Protein AF-A0A852JQB6-F1 (afdb_monomer_lite)

Organism: Spizella passerina (NCBI:txid40210)

Structure (mmCIF, N/CA/C/O backbone):
data_AF-A0A852JQB6-F1
#
_entry.id   AF-A0A852JQB6-F1
#
loop_
_atom_site.group_PDB
_atom_site.id
_atom_site.type_symbol
_atom_site.label_atom_id
_atom_site.label_alt_id
_atom_site.label_comp_id
_atom_site.label_asym_id
_atom_site.label_entity_id
_atom_site.label_seq_id
_atom_site.pdbx_PDB_ins_code
_atom_site.Cartn_x
_atom_site.Cartn_y
_atom_site.Cartn_z
_atom_site.occupancy
_atom_site.B_iso_or_equiv
_atom_site.auth_seq_id
_atom_site.auth_comp_id
_atom_site.auth_asym_id
_atom_site.auth_atom_id
_atom_site.pdbx_PDB_model_num
ATOM 1 N N . VAL A 1 1 ? 9.602 -12.070 19.063 1.00 83.56 1 VAL A N 1
ATOM 2 C CA . VAL A 1 1 ? 8.956 -11.013 18.262 1.00 83.56 1 VAL A CA 1
ATOM 3 C C . VAL A 1 1 ? 7.869 -11.712 17.483 1.00 83.56 1 VAL A C 1
ATOM 5 O O . VAL A 1 1 ? 8.178 -12.734 16.880 1.00 83.56 1 VAL A O 1
ATOM 8 N N . ASP A 1 2 ? 6.626 -11.272 17.643 1.00 96.38 2 ASP A N 1
ATOM 9 C CA . ASP A 1 2 ? 5.455 -11.843 16.977 1.00 96.38 2 ASP A CA 1
ATOM 10 C C . ASP A 1 2 ? 4.788 -10.708 16.200 1.00 96.38 2 ASP A C 1
ATOM 12 O O . ASP A 1 2 ? 4.103 -9.865 16.778 1.00 96.38 2 ASP A O 1
ATOM 16 N N . ASP A 1 3 ? 5.051 -10.657 14.895 1.00 96.69 3 ASP A N 1
ATOM 17 C CA . ASP A 1 3 ? 4.616 -9.545 14.047 1.00 96.69 3 ASP A CA 1
ATOM 18 C C . ASP A 1 3 ? 3.087 -9.474 13.925 1.00 96.69 3 ASP A C 1
ATOM 20 O O . ASP A 1 3 ? 2.536 -8.394 13.707 1.00 96.69 3 ASP A O 1
ATOM 24 N N . ALA A 1 4 ? 2.384 -10.601 14.086 1.00 97.06 4 ALA A N 1
ATOM 25 C CA . ALA A 1 4 ? 0.927 -10.625 14.045 1.00 97.06 4 ALA A CA 1
ATOM 26 C C . ALA A 1 4 ? 0.333 -9.998 15.314 1.00 97.06 4 ALA A C 1
ATOM 28 O O . ALA A 1 4 ? -0.558 -9.151 15.224 1.00 97.06 4 ALA A O 1
ATOM 29 N N . ASP A 1 5 ? 0.864 -10.365 16.484 1.00 97.88 5 ASP A N 1
ATOM 30 C CA . ASP A 1 5 ? 0.486 -9.759 17.766 1.00 97.88 5 ASP A CA 1
ATOM 31 C C . ASP A 1 5 ? 0.844 -8.259 17.801 1.00 97.88 5 ASP A C 1
ATOM 33 O O . ASP A 1 5 ? 0.035 -7.420 18.203 1.00 97.88 5 ASP A O 1
ATOM 37 N N . ASP A 1 6 ? 2.020 -7.881 17.295 1.00 98.12 6 ASP A N 1
ATOM 38 C CA . ASP A 1 6 ? 2.455 -6.481 17.242 1.00 98.12 6 ASP A CA 1
ATOM 39 C C . ASP A 1 6 ? 1.646 -5.637 16.235 1.00 98.12 6 ASP A C 1
ATOM 41 O O . ASP A 1 6 ? 1.358 -4.457 16.490 1.00 98.12 6 ASP A O 1
ATOM 45 N N . PHE A 1 7 ? 1.187 -6.230 15.129 1.00 97.31 7 PHE A N 1
ATOM 46 C CA . PHE A 1 7 ? 0.258 -5.577 14.207 1.00 97.31 7 PHE A CA 1
ATOM 47 C C . PHE A 1 7 ? -1.107 -5.322 14.860 1.00 97.31 7 PHE A C 1
ATOM 49 O O . PHE A 1 7 ? -1.650 -4.219 14.742 1.00 97.31 7 PHE A O 1
ATOM 56 N N . GLU A 1 8 ? -1.644 -6.288 15.607 1.00 97.88 8 GLU A N 1
ATOM 57 C CA . GLU A 1 8 ? -2.925 -6.115 16.298 1.00 97.88 8 GLU A CA 1
ATOM 58 C C . GLU A 1 8 ? -2.827 -5.078 17.426 1.00 97.88 8 GLU A C 1
ATOM 60 O O . GLU A 1 8 ? -3.693 -4.206 17.538 1.00 97.88 8 GLU A O 1
ATOM 65 N N . LYS A 1 9 ? -1.723 -5.056 18.186 1.00 98.12 9 LYS A N 1
ATOM 66 C CA . LYS A 1 9 ? -1.435 -3.967 19.139 1.00 98.12 9 LYS A CA 1
ATOM 67 C C . LYS A 1 9 ? -1.409 -2.604 18.452 1.00 98.12 9 LYS A C 1
ATOM 69 O O . LYS A 1 9 ? -1.934 -1.632 18.995 1.00 98.12 9 LYS A O 1
ATOM 74 N N . THR A 1 10 ? -0.835 -2.523 17.253 1.00 98.00 10 THR A N 1
ATOM 75 C CA . THR A 1 10 ? -0.786 -1.283 16.467 1.00 98.00 10 THR A CA 1
ATOM 76 C C . THR A 1 10 ? -2.188 -0.834 16.042 1.00 98.00 10 THR A C 1
ATOM 78 O O . THR A 1 10 ? -2.543 0.330 16.240 1.00 98.00 10 THR A O 1
ATOM 81 N N . ARG A 1 11 ? -3.027 -1.744 15.526 1.00 98.12 11 ARG A N 1
ATOM 82 C CA . ARG A 1 11 ? -4.441 -1.464 15.195 1.00 98.12 11 ARG A CA 1
ATOM 83 C C . ARG A 1 11 ? -5.241 -1.022 16.416 1.00 98.12 11 ARG A C 1
ATOM 85 O O . ARG A 1 11 ? -6.020 -0.066 16.349 1.00 98.12 11 ARG A O 1
ATOM 92 N N . HIS A 1 12 ? -5.022 -1.683 17.548 1.00 98.06 12 HIS A N 1
ATOM 93 C CA . HIS A 1 12 ? -5.656 -1.324 18.807 1.00 98.06 12 HIS A CA 1
ATOM 94 C C . HIS A 1 12 ? -5.253 0.087 19.251 1.00 98.06 12 HIS A C 1
ATOM 96 O O . HIS A 1 12 ? -6.121 0.912 19.533 1.00 98.06 12 HIS A O 1
ATOM 102 N N . ALA A 1 13 ? -3.958 0.413 19.224 1.00 98.50 13 ALA A N 1
ATOM 103 C CA . ALA A 1 13 ? -3.457 1.743 19.563 1.00 98.50 13 ALA A CA 1
ATOM 104 C C . ALA A 1 13 ? -4.029 2.837 18.643 1.00 98.50 13 ALA A C 1
ATOM 106 O O . ALA A 1 13 ? -4.481 3.873 19.129 1.00 98.50 13 ALA A O 1
ATOM 107 N N . LEU A 1 14 ? -4.087 2.599 17.327 1.00 98.31 14 LEU A N 1
ATOM 108 C CA . LEU A 1 14 ? -4.715 3.520 16.370 1.00 98.31 14 LEU A CA 1
ATOM 109 C C . LEU A 1 14 ? -6.195 3.760 16.694 1.00 98.31 14 LEU A C 1
ATOM 111 O O . LEU A 1 14 ? -6.666 4.898 16.654 1.00 98.31 14 LEU A O 1
ATOM 115 N N . THR A 1 15 ? -6.916 2.701 17.061 1.00 97.94 15 THR A N 1
ATOM 116 C CA . THR A 1 15 ? -8.329 2.779 17.453 1.00 97.94 15 THR A CA 1
ATOM 117 C C . THR A 1 15 ? -8.509 3.584 18.740 1.0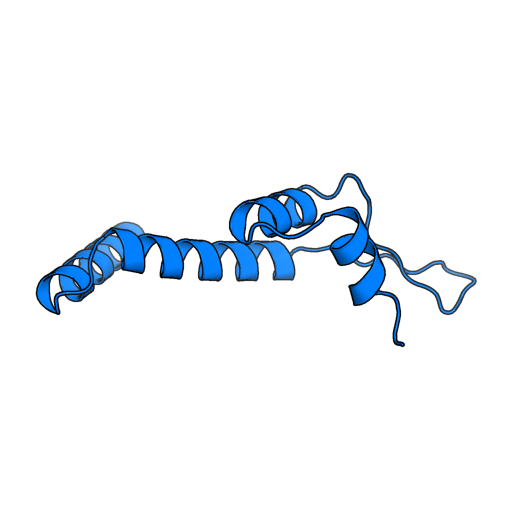0 97.94 15 THR A C 1
ATOM 119 O O . THR A 1 15 ? -9.369 4.464 18.790 1.00 97.94 15 THR A O 1
ATOM 122 N N . LEU A 1 16 ? -7.670 3.347 19.756 1.00 98.31 16 LEU A N 1
ATOM 123 C CA . LEU A 1 16 ? -7.675 4.107 21.013 1.00 98.31 16 LEU A CA 1
ATOM 124 C C . LEU A 1 16 ? -7.407 5.603 20.795 1.00 98.31 16 LEU A C 1
ATOM 126 O O . LEU A 1 16 ? -7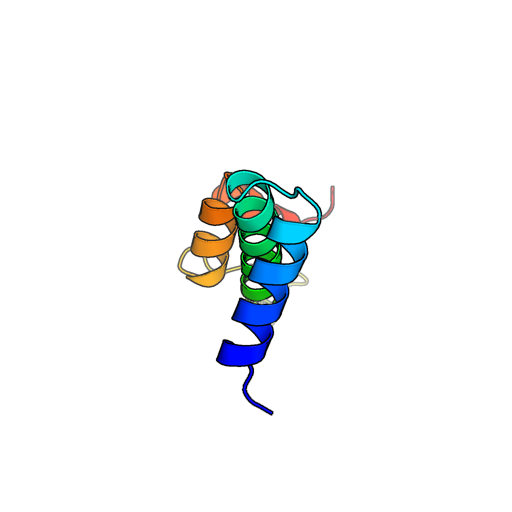.989 6.438 21.482 1.00 98.31 16 LEU A O 1
ATOM 130 N N . LEU A 1 17 ? -6.568 5.947 19.814 1.00 98.19 17 LEU A N 1
ATOM 131 C CA . LEU A 1 17 ? -6.282 7.329 19.415 1.00 98.19 17 LEU A CA 1
ATOM 132 C C . LEU A 1 17 ? -7.376 7.954 18.526 1.00 98.19 17 LEU A C 1
ATOM 134 O O . LEU A 1 17 ? -7.234 9.092 18.082 1.00 98.19 17 LEU A O 1
ATOM 138 N N . GLY A 1 18 ? -8.471 7.237 18.259 1.00 97.88 18 GLY A N 1
ATOM 139 C CA . GLY A 1 18 ? -9.611 7.737 17.488 1.00 97.88 18 GLY A CA 1
ATOM 140 C C . GLY A 1 18 ? -9.450 7.642 15.967 1.00 97.88 18 GLY A C 1
ATOM 141 O O . GLY A 1 18 ? -10.254 8.214 15.223 1.00 97.88 18 GLY A O 1
ATOM 142 N N . VAL A 1 19 ? -8.446 6.914 15.468 1.00 98.25 19 VAL A N 1
ATOM 143 C CA . VAL A 1 19 ? -8.299 6.668 14.030 1.00 98.25 19 VAL A CA 1
ATOM 144 C C . VAL A 1 19 ? -9.332 5.632 13.602 1.00 98.25 19 VAL A C 1
ATOM 146 O O . VAL A 1 19 ? -9.240 4.456 13.947 1.00 98.25 19 VAL A O 1
ATOM 149 N N . LYS A 1 20 ? -10.329 6.07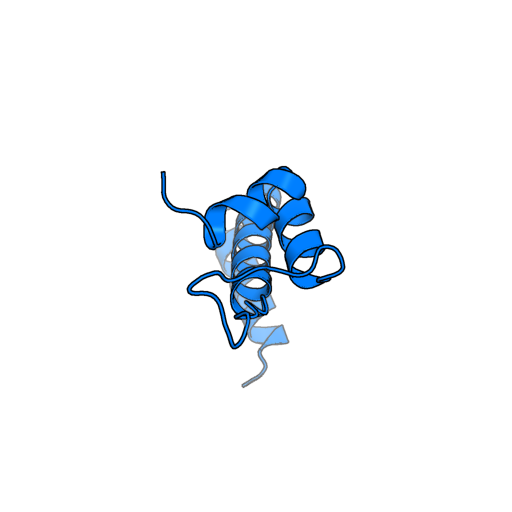1 12.829 1.00 97.94 20 LYS A N 1
ATOM 150 C CA . LYS A 1 20 ? -11.384 5.197 12.292 1.00 97.94 20 LYS A CA 1
ATOM 151 C C . LYS A 1 20 ? -10.791 4.025 11.514 1.00 97.94 20 LYS A C 1
ATOM 153 O O . LYS A 1 20 ? -9.837 4.208 10.760 1.00 97.94 20 LYS A O 1
ATOM 158 N N . GLU A 1 21 ? -11.428 2.863 11.609 1.00 96.81 21 GLU A N 1
ATOM 159 C CA . GLU A 1 21 ? -11.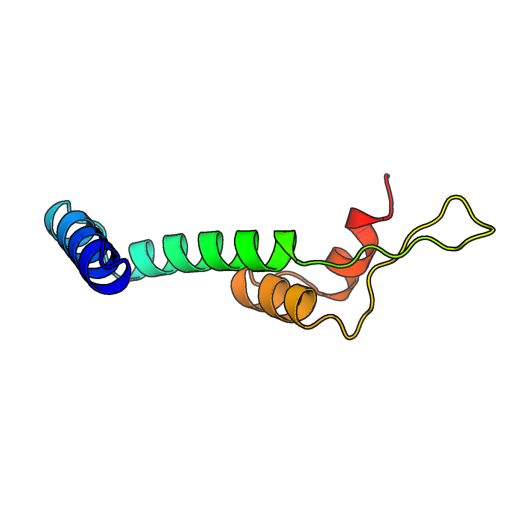023 1.652 10.886 1.00 96.81 21 GLU A CA 1
ATOM 160 C C . GLU A 1 21 ? -10.870 1.893 9.376 1.00 96.81 21 GLU A C 1
ATOM 162 O O . GLU A 1 21 ? -9.890 1.459 8.778 1.00 96.81 21 GLU A O 1
ATOM 167 N N . SER A 1 22 ? -11.760 2.682 8.765 1.00 97.75 22 SER A N 1
ATOM 168 C CA . SER A 1 22 ? -11.651 3.055 7.349 1.00 97.75 22 SER A CA 1
ATOM 169 C C . SER A 1 22 ? -10.344 3.788 7.019 1.00 97.75 22 SER A C 1
ATOM 171 O O . SER A 1 22 ? -9.755 3.541 5.971 1.00 97.75 22 SER A O 1
ATOM 173 N N . HIS A 1 23 ? -9.860 4.663 7.907 1.00 98.06 23 HIS A N 1
ATOM 174 C CA . HIS A 1 23 ? -8.576 5.346 7.731 1.00 98.06 23 HIS A CA 1
ATOM 175 C C . HIS A 1 23 ? -7.395 4.406 7.977 1.00 98.06 23 HIS A C 1
ATOM 177 O O . HIS A 1 23 ? -6.423 4.465 7.229 1.00 98.06 23 HIS A O 1
ATOM 183 N N . GLN A 1 24 ? -7.485 3.515 8.971 1.00 98.19 24 GLN A N 1
ATOM 184 C CA . GLN A 1 24 ? -6.462 2.487 9.195 1.00 98.19 24 GLN A CA 1
ATOM 185 C C . GLN A 1 24 ? -6.311 1.594 7.958 1.00 98.19 24 GLN A C 1
ATOM 187 O O . GLN A 1 24 ? -5.202 1.386 7.473 1.00 98.19 24 GLN A O 1
ATOM 192 N N . MET A 1 25 ? -7.428 1.157 7.371 1.00 97.81 25 MET A N 1
ATOM 193 C CA . MET A 1 25 ? -7.422 0.386 6.129 1.00 97.81 25 MET A CA 1
ATOM 194 C C . MET A 1 25 ? -6.812 1.163 4.963 1.00 97.81 25 MET A C 1
ATOM 196 O O . MET A 1 25 ? -6.074 0.577 4.178 1.00 97.81 25 MET A O 1
ATOM 200 N N . THR A 1 26 ? -7.048 2.473 4.851 1.00 97.94 26 THR A N 1
ATOM 201 C CA . THR A 1 26 ? -6.359 3.305 3.851 1.00 97.94 26 THR A CA 1
ATOM 202 C C . THR A 1 26 ? -4.844 3.317 4.067 1.00 97.94 26 THR A C 1
ATOM 204 O O . THR A 1 26 ? -4.101 3.157 3.102 1.00 97.94 26 THR A O 1
ATOM 207 N N . ILE A 1 27 ? -4.374 3.440 5.314 1.00 97.88 27 ILE A N 1
ATOM 208 C CA . ILE A 1 27 ? -2.940 3.375 5.643 1.00 97.88 27 ILE A CA 1
ATOM 209 C C . ILE A 1 27 ? -2.359 2.026 5.206 1.00 97.88 27 ILE A C 1
ATOM 211 O O . ILE A 1 27 ? -1.363 1.986 4.485 1.00 97.88 27 ILE A O 1
ATOM 215 N N . PHE A 1 28 ? -3.005 0.919 5.574 1.00 97.88 28 PHE A N 1
ATOM 216 C CA . PHE A 1 28 ? -2.529 -0.419 5.220 1.00 97.88 28 PHE A CA 1
ATOM 217 C C . PHE A 1 28 ? -2.577 -0.682 3.712 1.00 97.88 28 PHE A C 1
ATOM 219 O O . PHE A 1 28 ? -1.661 -1.302 3.181 1.00 97.88 28 PHE A O 1
ATOM 226 N N . ARG A 1 29 ? -3.576 -0.148 2.994 1.00 98.25 29 ARG A N 1
ATOM 227 C CA . ARG A 1 29 ? -3.626 -0.195 1.523 1.00 98.25 29 ARG A CA 1
ATOM 228 C C . ARG A 1 29 ? -2.444 0.531 0.885 1.00 98.25 29 ARG A C 1
ATOM 230 O O . ARG A 1 29 ? -1.870 0.008 -0.065 1.00 98.25 29 ARG A O 1
ATOM 237 N N . ILE A 1 30 ? -2.063 1.699 1.406 1.00 98.31 30 ILE A N 1
ATOM 238 C CA . ILE A 1 30 ? -0.895 2.448 0.916 1.00 98.31 30 ILE A CA 1
ATOM 239 C C . ILE A 1 30 ? 0.393 1.661 1.180 1.00 98.31 30 ILE A C 1
ATOM 241 O O . ILE A 1 30 ? 1.216 1.527 0.279 1.00 98.31 30 ILE A O 1
ATOM 245 N N . ILE A 1 31 ? 0.556 1.093 2.378 1.00 98.25 31 ILE A N 1
ATOM 246 C CA . ILE A 1 31 ? 1.728 0.269 2.714 1.00 98.25 31 ILE A CA 1
ATOM 247 C C . ILE A 1 31 ? 1.805 -0.961 1.799 1.00 98.25 31 ILE A C 1
ATOM 249 O O . ILE A 1 31 ? 2.859 -1.227 1.228 1.00 98.25 31 ILE A O 1
ATOM 253 N N . ALA A 1 32 ? 0.691 -1.669 1.593 1.00 98.38 32 ALA A N 1
ATOM 254 C CA . ALA A 1 32 ? 0.626 -2.801 0.672 1.00 98.38 32 ALA A CA 1
ATOM 255 C C . ALA A 1 32 ? 1.007 -2.390 -0.760 1.00 98.38 32 ALA A C 1
ATOM 257 O O . ALA A 1 32 ? 1.781 -3.087 -1.413 1.00 98.38 32 ALA A O 1
ATOM 258 N N . ALA A 1 33 ? 0.538 -1.230 -1.231 1.00 98.25 33 ALA A N 1
ATOM 259 C CA . ALA A 1 33 ? 0.910 -0.715 -2.544 1.00 98.25 33 ALA A CA 1
ATOM 260 C C . ALA A 1 33 ? 2.423 -0.453 -2.639 1.00 98.25 33 ALA A C 1
ATOM 262 O O . ALA A 1 33 ? 3.042 -0.853 -3.619 1.00 98.25 33 ALA A O 1
ATOM 263 N N . ILE A 1 34 ? 3.046 0.137 -1.613 1.00 98.12 34 ILE A N 1
ATOM 264 C CA . ILE A 1 34 ? 4.505 0.345 -1.572 1.00 98.12 34 ILE A CA 1
ATOM 265 C C . ILE A 1 34 ? 5.258 -0.992 -1.652 1.00 98.12 34 ILE A C 1
ATOM 267 O O . ILE A 1 34 ? 6.238 -1.096 -2.388 1.00 98.12 34 ILE A O 1
ATOM 271 N N . LEU A 1 35 ? 4.790 -2.023 -0.942 1.00 98.25 35 LEU A N 1
ATOM 272 C CA . LEU A 1 35 ? 5.400 -3.356 -0.977 1.00 98.25 35 LEU A CA 1
ATOM 273 C C . LEU A 1 35 ? 5.306 -3.997 -2.369 1.00 98.25 35 LEU A C 1
ATOM 275 O O . LEU A 1 35 ? 6.302 -4.514 -2.869 1.00 98.25 35 LEU A O 1
ATOM 279 N N . HIS A 1 36 ? 4.143 -3.919 -3.024 1.00 97.81 36 HIS A N 1
ATOM 280 C CA . HIS A 1 36 ? 3.988 -4.387 -4.405 1.00 97.81 36 HIS A CA 1
ATOM 281 C C . HIS A 1 36 ? 4.879 -3.600 -5.373 1.00 97.81 36 HIS A C 1
ATOM 283 O O . HIS A 1 36 ? 5.573 -4.199 -6.191 1.00 97.81 36 HIS A O 1
ATOM 289 N N . LEU A 1 37 ? 4.934 -2.272 -5.241 1.00 95.88 37 LEU A N 1
ATOM 290 C CA . LEU A 1 37 ? 5.783 -1.425 -6.077 1.00 95.88 37 LEU A CA 1
ATOM 291 C C . LEU A 1 37 ? 7.265 -1.824 -5.980 1.00 95.88 37 LEU A C 1
ATOM 293 O O . LEU A 1 37 ? 7.955 -1.871 -6.995 1.00 95.88 37 LEU A O 1
ATOM 297 N N . GLY A 1 38 ? 7.743 -2.150 -4.776 1.00 96.00 38 GLY A N 1
ATOM 298 C CA . GLY A 1 38 ? 9.122 -2.588 -4.545 1.00 96.00 38 GLY A CA 1
ATOM 299 C C . GLY A 1 38 ? 9.487 -3.920 -5.209 1.00 96.00 38 GLY A C 1
ATOM 300 O O . GLY A 1 38 ? 10.666 -4.174 -5.450 1.00 96.00 38 GLY A O 1
ATOM 301 N N . ASN A 1 39 ? 8.495 -4.751 -5.542 1.00 96.19 39 ASN A N 1
ATOM 302 C CA . ASN A 1 39 ? 8.704 -6.041 -6.198 1.00 96.19 39 ASN A CA 1
ATOM 303 C C . ASN A 1 39 ? 8.591 -5.987 -7.728 1.00 96.19 39 ASN A C 1
ATOM 305 O O . ASN A 1 39 ? 8.875 -6.998 -8.377 1.00 96.19 39 ASN A O 1
ATOM 309 N N . LEU A 1 40 ? 8.235 -4.832 -8.308 1.00 93.62 40 LEU A N 1
ATOM 310 C CA . LEU A 1 40 ? 8.146 -4.671 -9.759 1.00 93.62 40 LEU A CA 1
ATOM 311 C C . LEU A 1 40 ? 9.465 -5.022 -10.446 1.00 93.62 40 LEU A C 1
ATOM 313 O O . LEU A 1 40 ? 10.540 -4.532 -10.083 1.00 93.62 40 LEU A O 1
ATOM 317 N N . LYS A 1 41 ? 9.381 -5.847 -11.491 1.00 90.69 41 LYS A N 1
ATOM 318 C CA . LYS A 1 41 ? 10.540 -6.204 -12.310 1.00 90.69 41 LYS A CA 1
ATOM 319 C C . LYS A 1 41 ? 10.629 -5.293 -13.524 1.00 90.69 41 LYS A C 1
ATOM 321 O O . LYS A 1 41 ? 9.890 -5.447 -14.492 1.00 90.69 41 LYS A O 1
ATOM 326 N N . ILE A 1 42 ? 11.588 -4.372 -13.478 1.00 91.19 42 ILE A N 1
ATOM 327 C CA . ILE A 1 42 ? 11.974 -3.559 -14.631 1.00 91.19 42 ILE A CA 1
ATOM 328 C C . ILE A 1 42 ? 13.003 -4.350 -15.440 1.00 91.19 42 ILE A C 1
ATOM 330 O O . ILE A 1 42 ? 14.089 -4.660 -14.948 1.00 91.19 42 ILE A O 1
ATOM 334 N N . GLN A 1 43 ? 12.650 -4.695 -16.673 1.00 89.75 43 GLN A N 1
ATOM 335 C CA . GLN A 1 43 ? 13.494 -5.457 -17.586 1.00 89.75 43 GLN A CA 1
ATOM 336 C C . GLN A 1 43 ? 14.126 -4.506 -18.604 1.00 89.75 43 GLN A C 1
ATOM 338 O O . GLN A 1 43 ? 13.424 -3.728 -19.248 1.00 89.75 43 GLN A O 1
ATOM 343 N N . GLY A 1 44 ? 15.452 -4.543 -18.729 1.00 85.19 44 GLY A N 1
ATOM 344 C CA . GLY A 1 44 ? 16.175 -3.825 -19.780 1.00 85.19 44 GLY A CA 1
ATOM 345 C C . GLY A 1 44 ? 16.287 -4.667 -21.049 1.00 85.19 44 GLY A C 1
ATOM 346 O O . GLY A 1 44 ? 16.463 -5.883 -20.969 1.00 85.19 44 GLY A O 1
ATOM 347 N N . GLU A 1 45 ? 16.225 -4.028 -22.214 1.00 80.75 45 GLU A N 1
ATOM 348 C CA . GLU A 1 45 ? 16.561 -4.681 -23.482 1.00 80.75 45 GLU A CA 1
ATOM 349 C C . GLU A 1 45 ? 18.083 -4.614 -23.701 1.00 80.75 45 GLU A C 1
ATOM 351 O O . GLU A 1 45 ? 18.669 -3.538 -23.670 1.00 80.75 45 GLU A O 1
ATOM 356 N N . TRP A 1 46 ? 18.745 -5.757 -23.926 1.00 69.31 46 TRP A N 1
ATOM 357 C CA . TRP A 1 46 ? 20.219 -5.862 -23.996 1.00 69.31 46 TRP A CA 1
ATOM 358 C C . TRP A 1 46 ? 20.902 -5.000 -25.074 1.00 69.31 46 TRP A C 1
ATOM 360 O O . TRP A 1 46 ? 22.113 -4.816 -25.006 1.00 69.31 46 TRP A O 1
ATOM 370 N N . ASP A 1 47 ? 20.148 -4.467 -26.034 1.00 71.06 47 ASP A N 1
ATOM 371 C CA . ASP A 1 47 ? 20.661 -3.681 -27.166 1.00 71.06 47 ASP A CA 1
ATOM 372 C C . ASP A 1 47 ? 20.002 -2.291 -27.283 1.00 71.06 47 ASP A C 1
ATOM 374 O O . ASP A 1 47 ? 20.219 -1.558 -28.245 1.00 71.06 47 ASP A O 1
ATOM 378 N N . ARG A 1 48 ? 19.158 -1.902 -26.316 1.00 68.19 48 ARG A N 1
ATOM 379 C CA . ARG A 1 48 ? 18.494 -0.592 -26.312 1.00 68.19 48 ARG A CA 1
ATOM 380 C C . ARG A 1 48 ? 18.633 0.059 -24.944 1.00 68.19 48 ARG A C 1
ATOM 382 O O . ARG A 1 48 ? 18.485 -0.598 -23.923 1.00 68.19 48 ARG A O 1
ATOM 389 N N . GLU A 1 49 ? 18.826 1.377 -24.904 1.00 79.75 49 GLU A N 1
ATOM 390 C CA . GLU A 1 49 ? 18.743 2.179 -23.668 1.00 79.75 49 GLU A CA 1
ATOM 391 C C . GLU A 1 49 ? 17.282 2.335 -23.185 1.00 79.75 49 GLU A C 1
ATOM 393 O O . GLU A 1 49 ? 16.850 3.405 -22.761 1.00 79.75 49 GLU A O 1
ATOM 398 N N . VAL A 1 50 ? 16.486 1.270 -23.303 1.00 83.06 50 VAL A N 1
ATOM 399 C CA . VAL A 1 50 ? 15.056 1.234 -23.007 1.00 83.06 50 VAL A CA 1
ATOM 400 C C . VAL A 1 50 ? 14.797 0.101 -22.022 1.00 83.06 50 VAL A C 1
ATOM 402 O O . VAL A 1 50 ? 15.396 -0.975 -22.098 1.00 83.06 50 VAL A O 1
ATOM 405 N N . CYS A 1 51 ? 13.888 0.346 -21.086 1.00 89.81 51 CYS A N 1
ATOM 406 C CA . CYS A 1 51 ? 13.391 -0.660 -20.164 1.00 89.81 51 CYS A CA 1
ATOM 407 C C . CYS A 1 51 ? 11.866 -0.750 -20.229 1.00 89.81 51 CYS A C 1
ATOM 409 O O . CYS A 1 51 ? 11.192 0.147 -20.737 1.00 89.81 51 CYS A O 1
ATOM 411 N N . SER A 1 52 ? 11.319 -1.854 -19.733 1.00 90.56 52 SER A N 1
ATOM 412 C CA . SER A 1 52 ? 9.882 -2.097 -19.695 1.00 90.56 52 SER A CA 1
ATOM 413 C C . SER A 1 52 ? 9.479 -2.856 -18.432 1.00 90.56 52 SER A C 1
ATOM 415 O O . SER A 1 52 ? 10.302 -3.496 -17.773 1.00 90.56 52 SER A O 1
ATOM 417 N N . VAL A 1 53 ? 8.193 -2.773 -18.096 1.00 92.06 53 VAL A N 1
ATOM 418 C CA . VAL A 1 53 ? 7.541 -3.613 -17.086 1.00 92.06 53 VAL A CA 1
ATOM 419 C C . VAL A 1 53 ? 6.576 -4.544 -17.815 1.00 92.06 53 VAL A C 1
ATOM 421 O O . VAL A 1 53 ? 5.863 -4.107 -18.726 1.00 92.06 53 VAL A O 1
ATOM 424 N N . SER A 1 54 ? 6.560 -5.823 -17.434 1.00 90.88 54 SER A N 1
ATOM 425 C CA . SER A 1 54 ? 5.639 -6.806 -18.015 1.00 90.88 54 SER A CA 1
ATOM 426 C C . SER A 1 54 ? 4.186 -6.411 -17.747 1.00 90.88 54 SER A C 1
ATOM 428 O O . SER A 1 54 ? 3.834 -6.043 -16.628 1.00 90.88 54 SER A O 1
ATOM 430 N N . SER A 1 55 ? 3.322 -6.533 -18.756 1.00 85.81 55 SER A N 1
ATOM 431 C CA . SER A 1 55 ? 1.877 -6.329 -18.586 1.00 85.81 55 SER A CA 1
ATOM 432 C C . SER A 1 55 ? 1.215 -7.415 -17.733 1.00 85.81 55 SER A C 1
ATOM 434 O O . SER A 1 55 ? 0.096 -7.224 -17.273 1.00 85.81 55 SER A O 1
ATOM 436 N N . GLU A 1 56 ? 1.891 -8.548 -17.547 1.00 90.31 56 GLU A N 1
ATOM 437 C CA . GLU A 1 56 ? 1.426 -9.689 -16.750 1.00 90.31 56 GLU A CA 1
ATOM 438 C C . GLU A 1 56 ? 2.009 -9.682 -15.324 1.00 90.31 56 GLU A C 1
ATOM 440 O O . GLU A 1 56 ? 1.828 -10.642 -14.580 1.00 90.31 56 GLU A O 1
ATOM 445 N N . ASP A 1 57 ? 2.724 -8.619 -14.927 1.00 93.69 57 ASP A N 1
ATOM 446 C CA . ASP A 1 57 ? 3.289 -8.495 -13.581 1.00 93.69 57 ASP A CA 1
ATOM 447 C C . ASP A 1 57 ? 2.169 -8.376 -12.526 1.00 93.69 57 ASP A C 1
ATOM 449 O O . ASP A 1 57 ? 1.387 -7.419 -12.491 1.00 93.69 57 ASP A O 1
ATOM 453 N N . GLU A 1 58 ? 2.086 -9.370 -11.639 1.00 95.81 58 GLU A N 1
ATOM 454 C CA . GLU A 1 58 ? 1.058 -9.442 -10.597 1.00 95.81 58 GLU A CA 1
ATOM 455 C C . GLU A 1 58 ? 1.164 -8.309 -9.568 1.00 95.81 58 GLU A C 1
ATOM 457 O O . GLU A 1 58 ? 0.152 -7.871 -9.002 1.00 95.81 58 GLU A O 1
ATOM 462 N N . HIS A 1 59 ? 2.375 -7.800 -9.328 1.00 97.00 59 HIS A N 1
ATOM 463 C CA . HIS A 1 59 ? 2.591 -6.709 -8.394 1.00 97.00 59 HIS A CA 1
ATOM 464 C C . HIS A 1 59 ? 2.152 -5.378 -9.003 1.00 97.00 59 HIS A C 1
ATOM 466 O O . HIS A 1 59 ? 1.585 -4.558 -8.279 1.00 97.00 59 HIS A O 1
ATOM 472 N N . LEU A 1 60 ? 2.305 -5.190 -10.318 1.00 96.00 60 LEU A N 1
ATOM 473 C CA . LEU A 1 60 ? 1.753 -4.031 -11.025 1.00 96.00 60 LEU A CA 1
ATOM 474 C C . LEU A 1 60 ? 0.224 -4.017 -10.946 1.00 96.00 60 LEU A C 1
ATOM 476 O O . LEU A 1 60 ? -0.365 -3.011 -10.548 1.00 96.00 60 LEU A O 1
ATOM 480 N N . SER A 1 61 ? -0.415 -5.152 -11.235 1.00 96.38 61 SER A N 1
ATOM 481 C CA . SER A 1 61 ? -1.873 -5.295 -11.140 1.00 96.38 61 SER A CA 1
ATOM 482 C C . SER A 1 61 ? -2.391 -5.018 -9.722 1.00 96.38 61 SER A C 1
ATOM 484 O O . SER A 1 61 ? -3.326 -4.233 -9.526 1.00 96.38 61 SER A O 1
ATOM 486 N N . SER A 1 62 ? -1.724 -5.580 -8.710 1.00 97.69 62 SER A N 1
ATOM 487 C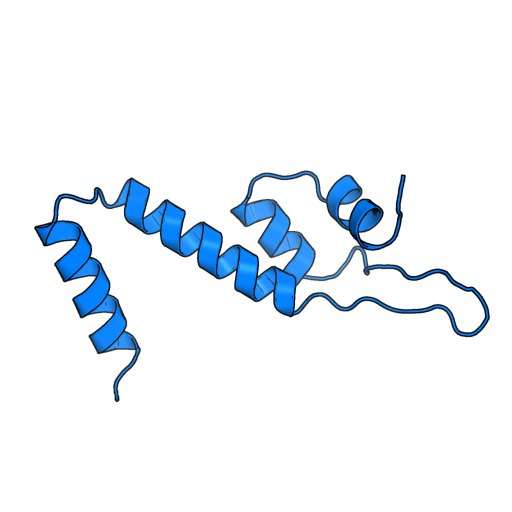 CA . SER A 1 62 ? -2.072 -5.368 -7.300 1.00 97.69 62 SER A CA 1
ATOM 488 C C . SER A 1 62 ? -1.888 -3.909 -6.871 1.00 97.69 62 SER A C 1
ATOM 490 O O . SER A 1 62 ? -2.778 -3.339 -6.239 1.00 97.69 62 SER A O 1
ATOM 492 N N . PHE A 1 63 ? -0.777 -3.270 -7.254 1.00 97.44 63 PHE A N 1
ATOM 493 C CA . PHE A 1 63 ? -0.522 -1.849 -7.002 1.00 97.44 63 PHE A CA 1
ATOM 494 C C . PHE A 1 63 ? -1.625 -0.964 -7.598 1.00 97.44 63 PHE A C 1
ATOM 496 O O . PHE A 1 63 ? -2.201 -0.124 -6.898 1.00 97.44 63 PHE A O 1
ATOM 503 N N . CYS A 1 64 ? -1.966 -1.191 -8.870 1.00 96.50 64 CYS A N 1
ATOM 504 C CA . CYS A 1 64 ? -3.008 -0.447 -9.570 1.00 96.50 64 CYS A CA 1
ATOM 505 C C . CYS A 1 64 ? -4.382 -0.620 -8.914 1.00 96.50 64 CYS A C 1
ATOM 507 O O . CYS A 1 64 ? -5.093 0.366 -8.725 1.00 96.50 64 CYS A O 1
ATOM 509 N N . SER A 1 65 ? -4.730 -1.842 -8.502 1.00 97.00 65 SER A N 1
ATOM 510 C CA . SER A 1 65 ? -5.981 -2.140 -7.793 1.00 97.00 65 SER A CA 1
ATOM 511 C C . SER A 1 65 ? -6.055 -1.463 -6.417 1.00 97.00 65 SER A C 1
ATOM 513 O O . SER A 1 65 ? -7.072 -0.866 -6.055 1.00 97.00 65 SER A O 1
ATOM 515 N N . LEU A 1 66 ? -4.956 -1.484 -5.654 1.00 97.75 66 LEU A N 1
ATOM 516 C CA . LEU A 1 66 ? -4.896 -0.892 -4.317 1.00 97.75 66 LEU A CA 1
ATOM 517 C C . LEU A 1 66 ? -5.087 0.628 -4.344 1.00 97.75 66 LEU A C 1
ATOM 519 O O . LEU A 1 66 ? -5.821 1.147 -3.495 1.00 97.75 66 LEU A O 1
ATOM 523 N N . LEU A 1 67 ? -4.463 1.315 -5.308 1.00 96.62 67 LEU A N 1
ATOM 524 C CA . LEU A 1 67 ? -4.491 2.778 -5.433 1.00 96.62 67 LEU A CA 1
ATOM 525 C C . LEU A 1 67 ? -5.558 3.313 -6.397 1.00 96.62 67 LEU A C 1
ATOM 527 O O . LEU A 1 67 ? -5.796 4.518 -6.419 1.00 96.62 67 LEU A O 1
ATOM 531 N N . GLY A 1 68 ? -6.213 2.445 -7.171 1.00 95.62 68 GLY A N 1
ATOM 532 C CA . GLY A 1 68 ? -7.226 2.841 -8.150 1.00 95.62 68 GLY A CA 1
ATOM 533 C C . GLY A 1 68 ? -6.652 3.625 -9.334 1.00 95.62 68 GLY A C 1
ATOM 534 O O . GLY A 1 68 ? -7.283 4.571 -9.800 1.00 95.62 68 GLY A O 1
ATOM 535 N N . VAL A 1 69 ? -5.452 3.263 -9.798 1.00 95.88 69 VAL A N 1
ATOM 536 C CA . VAL A 1 69 ? -4.768 3.918 -10.929 1.00 95.88 69 VAL A CA 1
ATOM 537 C C . VAL A 1 69 ? -4.791 3.047 -12.185 1.00 95.88 69 VAL A C 1
ATOM 539 O O . VAL A 1 69 ? -4.914 1.825 -12.111 1.00 95.88 69 VAL A O 1
ATOM 542 N N . GLU A 1 70 ? -4.664 3.673 -13.356 1.00 95.38 70 GLU A N 1
ATOM 543 C CA . GLU A 1 70 ? -4.718 2.972 -14.639 1.00 95.38 70 GLU A CA 1
ATOM 544 C C . GLU A 1 70 ? -3.451 2.132 -14.885 1.00 95.38 70 GLU A C 1
ATOM 546 O O . GLU A 1 70 ? -2.330 2.646 -14.853 1.00 95.38 70 GLU A O 1
ATOM 551 N N . HIS A 1 71 ? -3.634 0.841 -15.177 1.00 93.62 71 HIS A N 1
ATOM 552 C CA . HIS A 1 71 ? -2.537 -0.107 -15.398 1.00 93.62 71 HIS A CA 1
ATOM 553 C C . HIS A 1 71 ? -1.637 0.279 -16.578 1.00 93.62 71 HIS A C 1
ATOM 555 O O . HIS A 1 71 ? -0.416 0.260 -16.457 1.00 93.62 71 HIS A O 1
ATOM 561 N N . SER A 1 72 ? -2.230 0.674 -17.708 1.00 91.94 72 SER A N 1
ATOM 562 C CA . SER A 1 72 ? -1.505 1.069 -18.927 1.00 91.94 72 SER A CA 1
ATOM 563 C C . SER A 1 72 ? -0.553 2.249 -18.668 1.00 91.94 72 SER A C 1
ATOM 565 O O . SER A 1 72 ? 0.597 2.242 -19.105 1.00 91.94 72 SER A O 1
ATOM 567 N N . GLN A 1 73 ? -1.006 3.242 -17.897 1.00 92.25 73 GLN A N 1
ATOM 568 C CA . GLN A 1 73 ? -0.210 4.409 -17.533 1.00 92.25 73 GLN A CA 1
ATOM 569 C C . GLN A 1 73 ? 0.906 4.032 -16.568 1.00 92.25 73 GLN A C 1
ATOM 571 O O . GLN A 1 73 ? 2.047 4.455 -16.754 1.00 92.25 73 GLN A O 1
ATOM 576 N N . MET A 1 74 ? 0.593 3.220 -15.556 1.00 93.00 74 MET A N 1
ATOM 577 C CA . MET A 1 74 ? 1.583 2.798 -14.569 1.00 93.00 74 MET A CA 1
ATOM 578 C C . MET A 1 74 ? 2.627 1.840 -15.154 1.00 93.00 74 MET A C 1
ATOM 580 O O . MET A 1 74 ? 3.745 1.795 -14.664 1.00 93.00 74 MET A O 1
ATOM 584 N N . GLN A 1 75 ? 2.314 1.123 -16.231 1.00 92.69 75 GLN A N 1
ATOM 585 C CA . GLN A 1 75 ? 3.303 0.352 -16.983 1.00 92.69 75 GLN A CA 1
ATOM 586 C C . GLN A 1 75 ? 4.263 1.262 -17.770 1.00 92.69 75 GLN A C 1
ATOM 588 O O . GLN A 1 75 ? 5.445 0.955 -17.913 1.00 92.69 75 GLN A O 1
ATOM 593 N N . HIS A 1 76 ? 3.761 2.383 -18.294 1.00 90.81 76 HIS A N 1
ATOM 594 C CA . HIS A 1 76 ? 4.514 3.270 -19.178 1.00 90.81 76 HIS A CA 1
ATOM 595 C C . HIS A 1 76 ? 5.433 4.238 -18.419 1.00 90.81 76 HIS A C 1
ATOM 597 O O . HIS A 1 76 ? 6.633 4.297 -18.691 1.00 90.81 76 HIS A O 1
ATOM 603 N N . TRP A 1 77 ? 4.896 4.999 -17.462 1.00 91.19 77 TRP A N 1
ATOM 604 C CA . TRP A 1 77 ? 5.610 6.123 -16.841 1.00 91.19 77 TRP A CA 1
ATOM 605 C C . TRP A 1 77 ? 6.876 5.769 -16.044 1.00 91.19 77 TRP A C 1
ATOM 607 O O . TRP A 1 77 ? 7.813 6.563 -16.089 1.00 91.19 77 TRP A O 1
ATOM 617 N N . PRO A 1 78 ? 6.988 4.613 -15.360 1.00 86.88 78 PRO A N 1
ATOM 618 C CA . PRO A 1 78 ? 8.228 4.246 -14.674 1.00 86.88 78 PRO A CA 1
ATOM 619 C C . PRO A 1 78 ? 9.429 4.096 -15.614 1.00 86.88 78 PRO A C 1
ATOM 621 O O . PRO A 1 78 ? 10.567 4.266 -15.185 1.00 86.88 78 PRO A O 1
ATOM 624 N N . CYS A 1 79 ? 9.179 3.797 -16.890 1.00 90.25 79 CYS A N 1
ATOM 625 C CA . CYS A 1 79 ? 10.209 3.557 -17.898 1.00 90.25 79 CYS A CA 1
ATOM 626 C C . CYS A 1 79 ? 10.411 4.739 -18.861 1.00 90.25 79 CYS A C 1
ATOM 628 O O . CYS A 1 79 ? 11.318 4.702 -19.687 1.00 90.25 79 CYS A O 1
ATOM 630 N N . HIS A 1 80 ? 9.583 5.787 -18.773 1.00 86.88 80 HIS A N 1
ATOM 631 C CA . HIS A 1 80 ? 9.584 6.900 -19.722 1.00 86.88 80 HIS A CA 1
ATOM 632 C C . HIS A 1 80 ? 9.568 8.242 -18.989 1.00 86.88 80 HIS A C 1
ATOM 634 O O . HIS A 1 80 ? 8.634 8.567 -18.255 1.00 86.88 80 HIS A O 1
ATOM 640 N N . ARG A 1 81 ? 10.596 9.060 -19.227 1.00 83.44 81 ARG A N 1
ATOM 641 C CA . ARG A 1 81 ? 10.642 10.449 -18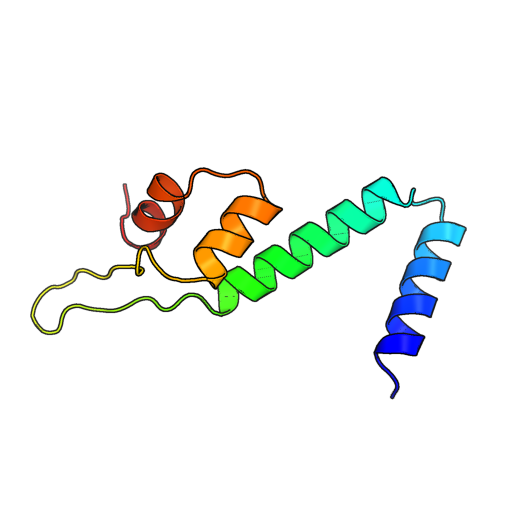.756 1.00 83.44 81 ARG A CA 1
ATOM 642 C C . ARG A 1 81 ? 10.002 11.361 -19.807 1.00 83.44 81 ARG A C 1
ATOM 644 O O . ARG A 1 81 ? 10.299 11.207 -20.989 1.00 83.44 81 ARG A O 1
ATOM 651 N N . LYS A 1 82 ? 9.140 12.288 -19.376 1.00 75.44 82 LYS A N 1
ATOM 652 C CA . LYS A 1 82 ? 8.626 13.368 -20.237 1.00 75.44 82 LYS A CA 1
ATOM 653 C C . LYS A 1 82 ? 9.717 14.358 -20.632 1.00 75.44 82 LYS A C 1
ATOM 655 O O . LYS A 1 82 ? 10.659 14.545 -19.827 1.00 75.44 82 LYS A O 1
#

pLDDT: mean 93.39, std 6.86, range [68.19, 98.5]

Sequence (82 aa):
VDDADDFEKTRHALTLLGVKESHQMTIFRIIAAILHLGNLKIQGEWDREVCSVSSEDEHLSSFCSLLGVEHSQMQHWPCHRK

InterPro domains:
  IPR001609 Myosin head, motor domain-like [PF00063] (1-82)
  IPR001609 Myosin head, motor domain-like [PS51456] (1-82)
  IPR027417 P-loop containing nucleoside triphosphate hydrolase [SSF52540] (1-81)

Radius of gyration: 17.22 Å; chains: 1; bounding box: 32×25×48 Å

Secondary structure (DSSP, 8-state):
--HHHHHHHHHHHHHHTT--HHHHHHHHHHHHHHHHHHH--EEEPTTSS-EEE-TT-HHHHHHHHHHT--HHHHHHGGG---

Foldseek 3Di:
DDVVVVVVVVVVVCVVVVNDPVNVLLVVLVVLLVVLVVPFDWADDPPDPFIWTDLPRPSLVSNCVSVVHDSVCSRPVVGDDD